Protein AF-R6N9U7-F1 (afdb_monomer_lite)

Foldseek 3Di:
DVVVLVVVLVVQLVVQLVVQLVVCVVVVRNNVRSVVSSVVSNVVSVVVCVVPVDD

Sequence (55 aa):
MKKFRTAVSVIIMVIAGIVGFFVGASVNEAMTGAVLFSMISGIACIIYTIDNFEK

pLDDT: mean 85.19, std 9.72, range [54.34, 93.19]

Radius of gyration: 13.0 Å; chains: 1; bounding box: 30×14×36 Å

Structure (mmCIF, N/CA/C/O backbone):
data_AF-R6N9U7-F1
#
_entry.id   AF-R6N9U7-F1
#
loop_
_atom_site.group_PDB
_atom_site.id
_atom_site.type_symbol
_atom_site.label_atom_id
_atom_site.label_alt_id
_atom_site.label_comp_id
_atom_site.label_asym_id
_atom_site.label_entity_id
_atom_site.label_seq_id
_atom_site.pdbx_PDB_ins_code
_atom_site.Cartn_x
_atom_site.Cartn_y
_atom_site.Cartn_z
_atom_site.occupancy
_atom_site.B_iso_or_equiv
_atom_site.auth_seq_id
_atom_site.auth_comp_id
_atom_site.auth_asym_id
_atom_site.auth_atom_id
_atom_site.pdbx_PDB_model_num
ATOM 1 N N . MET A 1 1 ? -8.794 -7.578 19.027 1.00 55.06 1 MET A N 1
ATOM 2 C CA . MET A 1 1 ? -8.002 -8.213 17.947 1.00 55.06 1 MET A CA 1
ATOM 3 C C . MET A 1 1 ? -7.461 -7.183 16.933 1.00 55.06 1 MET A C 1
ATOM 5 O O . MET A 1 1 ? -7.606 -7.356 15.734 1.00 55.06 1 MET A O 1
ATOM 9 N N . LYS A 1 2 ? -6.811 -6.093 17.381 1.00 58.72 2 LYS A N 1
ATOM 10 C CA . LYS A 1 2 ? -6.393 -4.990 16.479 1.00 58.72 2 LYS A CA 1
ATOM 11 C C . LYS A 1 2 ? -5.039 -5.239 15.791 1.00 58.72 2 LYS A C 1
ATOM 13 O O . LYS A 1 2 ? -4.872 -4.906 14.626 1.00 58.72 2 LYS A O 1
ATOM 18 N N . LYS A 1 3 ? -4.110 -5.916 16.480 1.00 60.22 3 LYS A N 1
ATOM 19 C CA . LYS A 1 3 ? -2.749 -6.197 15.980 1.00 60.22 3 LYS A CA 1
ATOM 20 C C . LYS A 1 3 ? -2.728 -7.095 14.734 1.00 60.22 3 LYS A C 1
ATOM 22 O O . LYS A 1 3 ? -1.873 -6.911 13.878 1.00 60.22 3 LYS A O 1
ATOM 27 N N . PHE A 1 4 ? -3.681 -8.027 14.615 1.00 72.12 4 PHE A N 1
ATOM 28 C CA . PHE A 1 4 ? -3.785 -8.929 13.459 1.00 72.12 4 PHE A CA 1
ATOM 29 C C . PHE A 1 4 ? -4.164 -8.169 12.181 1.00 72.12 4 PHE A C 1
ATOM 31 O O . PHE A 1 4 ? -3.555 -8.388 11.142 1.00 72.12 4 PHE A O 1
ATOM 38 N N . ARG A 1 5 ? -5.091 -7.202 12.269 1.00 73.56 5 ARG A N 1
ATOM 39 C CA . ARG A 1 5 ? -5.461 -6.337 11.133 1.00 73.56 5 ARG A CA 1
ATOM 40 C C . ARG A 1 5 ? -4.299 -5.453 10.683 1.00 73.56 5 ARG A C 1
ATOM 42 O O . ARG A 1 5 ? -4.087 -5.305 9.485 1.00 73.56 5 ARG A O 1
ATOM 49 N N . THR A 1 6 ? -3.507 -4.928 11.619 1.00 79.31 6 THR A N 1
ATOM 50 C CA . THR A 1 6 ? -2.297 -4.157 11.286 1.00 79.31 6 THR A CA 1
ATOM 51 C C . THR A 1 6 ? -1.223 -5.030 10.638 1.00 79.31 6 THR A C 1
ATOM 53 O O . THR A 1 6 ? -0.630 -4.622 9.649 1.00 79.31 6 THR A O 1
ATOM 56 N N . ALA A 1 7 ? -0.994 -6.245 11.144 1.00 83.44 7 ALA A N 1
ATOM 57 C CA . ALA A 1 7 ? -0.031 -7.164 10.540 1.00 83.44 7 ALA A CA 1
ATOM 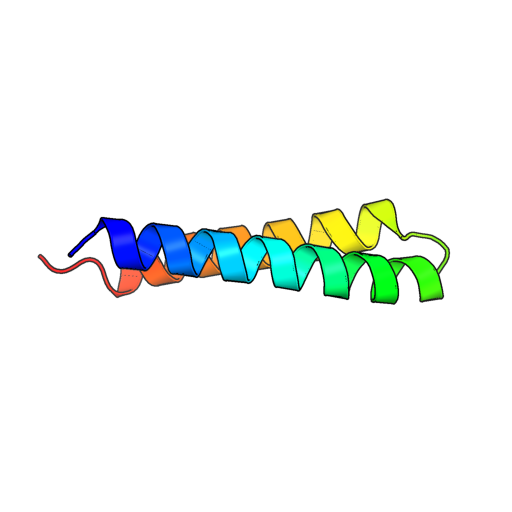58 C C . ALA A 1 7 ? -0.442 -7.547 9.111 1.00 83.44 7 ALA A C 1
ATOM 60 O O . ALA A 1 7 ? 0.377 -7.467 8.200 1.00 83.44 7 ALA A O 1
ATOM 61 N N . VAL A 1 8 ? -1.721 -7.879 8.904 1.00 84.69 8 VAL A N 1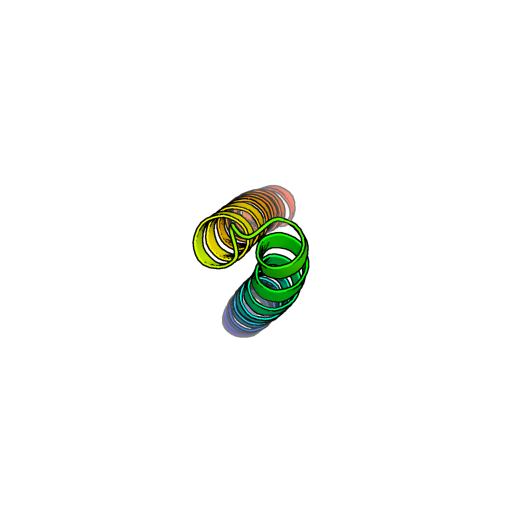
ATOM 62 C CA . VAL A 1 8 ? -2.260 -8.175 7.571 1.00 84.69 8 VAL A CA 1
ATOM 63 C C . VAL A 1 8 ? -2.081 -6.971 6.648 1.00 84.69 8 VAL A C 1
ATOM 65 O O . VAL A 1 8 ? -1.494 -7.147 5.592 1.00 84.69 8 VAL A O 1
ATOM 68 N N . SER A 1 9 ? -2.471 -5.761 7.071 1.00 84.56 9 SER A N 1
ATOM 69 C CA . SER A 1 9 ? -2.284 -4.497 6.331 1.00 84.56 9 SER A CA 1
ATOM 70 C C . SER A 1 9 ? -0.855 -4.288 5.817 1.00 84.56 9 SER A C 1
ATOM 72 O O . SER A 1 9 ? -0.644 -4.003 4.636 1.00 84.56 9 SER A O 1
ATOM 74 N N . VAL A 1 10 ? 0.131 -4.468 6.697 1.00 87.00 10 VAL A N 1
ATOM 75 C CA . VAL A 1 10 ? 1.545 -4.286 6.354 1.00 87.00 10 VAL A CA 1
ATOM 76 C C . VAL A 1 10 ? 1.997 -5.341 5.347 1.00 87.00 10 VAL A C 1
ATOM 78 O O . VAL A 1 10 ? 2.699 -5.010 4.395 1.00 87.00 10 VAL A O 1
ATOM 81 N N . ILE A 1 11 ? 1.551 -6.592 5.501 1.00 90.56 11 ILE A N 1
ATOM 82 C CA . ILE A 1 11 ? 1.859 -7.668 4.550 1.00 90.56 11 ILE A CA 1
ATOM 83 C C . ILE A 1 11 ? 1.321 -7.324 3.153 1.00 90.56 11 ILE A C 1
ATOM 85 O O . ILE A 1 11 ? 2.059 -7.459 2.179 1.00 90.56 11 ILE A O 1
ATOM 89 N N . ILE A 1 12 ? 0.083 -6.823 3.040 1.00 89.94 12 ILE A N 1
ATOM 90 C CA . ILE A 1 12 ? -0.487 -6.431 1.735 1.00 89.94 12 ILE A CA 1
ATOM 91 C C . ILE A 1 12 ? 0.303 -5.280 1.104 1.00 89.94 12 ILE A C 1
ATOM 93 O O . ILE A 1 12 ? 0.586 -5.339 -0.089 1.00 89.94 12 ILE A O 1
ATOM 97 N N . MET A 1 13 ? 0.722 -4.279 1.893 1.00 90.44 13 MET A N 1
ATOM 98 C CA . MET A 1 13 ? 1.566 -3.180 1.398 1.00 90.44 13 MET A CA 1
ATOM 99 C C . MET A 1 13 ? 2.904 -3.681 0.847 1.00 90.44 13 MET A C 1
ATOM 101 O O . MET A 1 13 ? 3.317 -3.250 -0.226 1.00 90.44 13 MET A O 1
ATOM 105 N N . VAL A 1 14 ? 3.571 -4.602 1.548 1.00 91.25 14 VAL A N 1
ATOM 106 C CA . VAL A 1 14 ? 4.855 -5.159 1.094 1.00 91.25 14 VAL A CA 1
ATOM 107 C C . VAL A 1 14 ? 4.673 -5.960 -0.196 1.00 91.25 14 VAL A C 1
ATOM 109 O O . VAL A 1 14 ? 5.434 -5.766 -1.142 1.00 91.25 14 VAL A O 1
ATOM 112 N N . ILE A 1 15 ? 3.641 -6.807 -0.279 1.00 93.00 15 ILE A N 1
ATOM 113 C CA . ILE A 1 15 ? 3.348 -7.588 -1.490 1.00 93.00 15 ILE A CA 1
ATOM 114 C C . ILE A 1 15 ? 3.024 -6.656 -2.665 1.00 93.00 15 ILE A C 1
ATOM 116 O O . ILE A 1 15 ? 3.575 -6.829 -3.751 1.00 93.00 15 ILE A O 1
ATOM 120 N N . ALA A 1 16 ? 2.182 -5.642 -2.452 1.00 91.44 16 ALA A N 1
ATOM 121 C CA . ALA A 1 16 ? 1.831 -4.665 -3.478 1.00 91.44 16 ALA A CA 1
ATOM 122 C C . ALA A 1 16 ? 3.054 -3.874 -3.964 1.00 91.44 16 ALA A C 1
ATOM 124 O O . ALA A 1 16 ? 3.190 -3.650 -5.163 1.00 91.44 16 ALA A O 1
ATOM 125 N N . GLY A 1 17 ? 3.971 -3.506 -3.065 1.00 90.38 17 GLY A N 1
ATOM 126 C CA . GLY A 1 17 ? 5.228 -2.851 -3.422 1.00 90.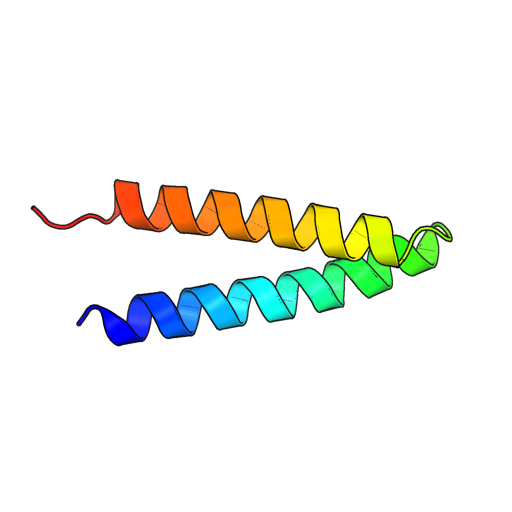38 17 GLY A CA 1
ATOM 127 C C . GLY A 1 17 ? 6.134 -3.728 -4.289 1.00 90.38 17 GLY A C 1
ATOM 128 O O . GLY A 1 17 ? 6.665 -3.248 -5.286 1.00 90.38 17 GLY A O 1
ATOM 129 N N . ILE A 1 18 ? 6.261 -5.022 -3.970 1.00 92.69 18 ILE A N 1
ATOM 130 C CA . ILE A 1 18 ? 7.042 -5.980 -4.775 1.00 92.69 18 ILE A CA 1
ATOM 131 C C . ILE A 1 18 ? 6.406 -6.150 -6.161 1.00 92.69 18 ILE A C 1
ATOM 133 O O . ILE A 1 18 ? 7.098 -6.040 -7.172 1.00 92.69 18 ILE A O 1
ATOM 137 N N . VAL A 1 19 ? 5.087 -6.356 -6.234 1.00 93.06 19 VAL A N 1
ATOM 138 C CA . VAL A 1 19 ? 4.372 -6.472 -7.517 1.00 93.06 19 VAL A CA 1
ATOM 139 C C . VAL A 1 19 ? 4.511 -5.183 -8.330 1.00 93.06 19 VAL A C 1
ATOM 141 O O . VAL A 1 19 ? 4.865 -5.233 -9.506 1.00 93.06 19 VAL A O 1
ATOM 144 N N . GLY A 1 20 ? 4.311 -4.025 -7.701 1.00 90.81 20 GLY A N 1
ATOM 145 C CA . GLY A 1 20 ? 4.458 -2.718 -8.334 1.00 90.81 20 GLY A CA 1
ATOM 146 C C . GLY A 1 20 ? 5.875 -2.433 -8.816 1.00 90.81 20 GLY A C 1
ATOM 147 O O . GLY A 1 20 ? 6.039 -1.794 -9.849 1.00 90.81 20 GLY A O 1
ATOM 148 N N . PHE A 1 21 ? 6.895 -2.948 -8.128 1.00 89.75 2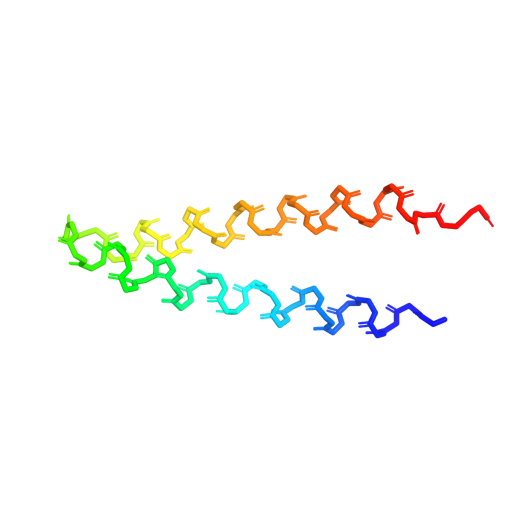1 PHE A N 1
ATOM 149 C CA . PHE A 1 21 ? 8.285 -2.844 -8.562 1.00 89.75 21 PHE A CA 1
ATOM 150 C C . PHE A 1 21 ? 8.540 -3.642 -9.843 1.00 89.75 21 PHE A C 1
ATOM 152 O O . PHE A 1 21 ? 9.126 -3.113 -10.782 1.00 89.75 21 PHE A O 1
ATOM 159 N N . PHE A 1 22 ? 8.056 -4.885 -9.920 1.00 91.25 22 PHE A N 1
ATOM 160 C CA . PHE A 1 22 ? 8.190 -5.712 -11.125 1.00 91.25 22 PHE A CA 1
ATOM 161 C C . PHE A 1 22 ? 7.394 -5.148 -12.307 1.00 91.25 22 PHE A C 1
ATOM 163 O O . PHE A 1 22 ? 7.905 -5.081 -13.425 1.00 91.25 22 PHE A O 1
ATOM 170 N N . VAL A 1 23 ? 6.164 -4.689 -12.058 1.00 91.25 23 VAL A N 1
ATOM 171 C CA . VAL A 1 23 ? 5.336 -4.034 -13.080 1.00 91.25 23 VAL A CA 1
ATOM 172 C C . VAL A 1 23 ? 5.978 -2.718 -13.525 1.00 91.25 23 VAL A C 1
ATOM 174 O O . VAL A 1 23 ? 6.107 -2.477 -14.721 1.00 91.25 23 VAL A O 1
ATOM 177 N N . GLY A 1 24 ? 6.464 -1.895 -12.598 1.00 90.25 24 GLY A N 1
ATOM 178 C CA . GLY A 1 24 ? 7.180 -0.660 -12.915 1.00 90.25 24 GLY A CA 1
ATOM 179 C C . GLY A 1 24 ? 8.469 -0.913 -13.698 1.00 90.25 24 GLY A C 1
ATOM 180 O O . GLY A 1 24 ? 8.763 -0.198 -14.650 1.00 90.25 24 GLY A O 1
ATOM 181 N N . ALA A 1 25 ? 9.218 -1.966 -13.362 1.00 91.44 25 ALA A N 1
ATOM 182 C CA . ALA A 1 25 ? 10.443 -2.331 -14.068 1.00 91.44 25 ALA A CA 1
ATOM 183 C C . ALA A 1 25 ? 10.180 -2.692 -15.536 1.00 91.44 25 ALA A C 1
ATOM 185 O O . ALA A 1 25 ? 11.001 -2.371 -16.393 1.00 91.44 25 ALA A O 1
ATOM 186 N N . SER A 1 26 ? 9.016 -3.277 -15.847 1.00 89.12 26 SER A N 1
ATOM 187 C CA . SER A 1 26 ? 8.619 -3.566 -17.233 1.00 89.12 26 SER A CA 1
ATOM 188 C C . SER A 1 26 ? 8.441 -2.312 -18.101 1.00 89.12 26 SER A C 1
ATOM 190 O O . SER A 1 26 ? 8.558 -2.392 -19.321 1.00 89.12 26 SER A O 1
ATOM 192 N N . VAL A 1 27 ? 8.217 -1.150 -17.478 1.00 90.75 27 VAL A N 1
ATOM 193 C CA . VAL A 1 27 ? 8.063 0.155 -18.142 1.00 90.75 27 VAL A CA 1
ATOM 194 C C . VAL A 1 27 ? 9.224 1.114 -17.838 1.00 90.75 27 VAL A C 1
ATOM 196 O O . VAL A 1 27 ? 9.068 2.320 -17.991 1.00 90.75 27 VAL A O 1
ATOM 199 N N . ASN A 1 28 ? 10.382 0.594 -17.401 1.00 88.31 28 ASN A N 1
ATOM 200 C CA . ASN A 1 28 ? 11.570 1.356 -16.965 1.00 88.31 28 ASN A CA 1
ATOM 201 C C . ASN A 1 28 ? 11.355 2.263 -15.728 1.00 88.31 28 ASN A C 1
ATOM 203 O O . ASN A 1 28 ? 12.280 2.913 -15.259 1.00 88.31 28 ASN A O 1
ATOM 207 N N . GLU A 1 29 ? 10.175 2.240 -15.117 1.00 89.94 29 GLU A N 1
ATOM 208 C CA . GLU A 1 29 ? 9.782 3.102 -13.999 1.00 89.94 29 GLU A CA 1
ATOM 209 C C . GLU A 1 29 ? 9.529 2.269 -12.729 1.00 89.94 29 GLU A C 1
ATOM 211 O O . GLU A 1 29 ? 8.468 2.329 -12.104 1.00 89.94 29 GLU A O 1
ATOM 216 N N . ALA A 1 30 ? 10.509 1.442 -12.344 1.00 84.75 30 ALA A N 1
ATOM 217 C CA . ALA A 1 30 ? 10.395 0.469 -11.247 1.00 84.75 30 ALA A CA 1
ATOM 218 C C . ALA A 1 30 ? 10.043 1.104 -9.893 1.00 84.75 30 ALA A C 1
ATOM 220 O O . ALA A 1 30 ? 9.157 0.628 -9.181 1.00 84.75 30 ALA A O 1
ATOM 221 N N . MET A 1 31 ? 10.711 2.207 -9.548 1.00 89.38 31 MET A N 1
ATOM 222 C CA . MET A 1 31 ? 10.476 2.915 -8.290 1.00 89.38 31 MET A CA 1
ATOM 223 C C . MET A 1 31 ? 9.097 3.583 -8.276 1.00 89.38 31 MET A C 1
ATOM 225 O O . MET A 1 31 ? 8.355 3.438 -7.306 1.00 89.38 31 MET A O 1
ATOM 229 N N . THR A 1 32 ? 8.719 4.241 -9.373 1.00 90.94 32 THR A N 1
ATOM 230 C CA . THR A 1 32 ? 7.400 4.862 -9.543 1.00 90.94 32 THR A CA 1
ATOM 231 C C . THR A 1 32 ? 6.283 3.818 -9.449 1.00 90.94 32 THR A C 1
ATOM 233 O O . THR A 1 32 ? 5.315 4.021 -8.718 1.00 90.94 32 THR A O 1
ATOM 236 N N . GLY A 1 33 ? 6.437 2.662 -10.104 1.00 87.44 33 GLY A N 1
ATOM 237 C CA . GLY A 1 33 ? 5.481 1.556 -10.028 1.00 87.44 33 GLY A CA 1
ATOM 238 C C . GLY A 1 33 ? 5.320 1.002 -8.609 1.00 87.44 33 GLY A C 1
ATOM 239 O O . GLY A 1 33 ? 4.196 0.839 -8.134 1.00 87.44 33 GLY A O 1
ATOM 240 N N . ALA A 1 34 ? 6.424 0.785 -7.887 1.00 90.19 34 ALA A N 1
ATOM 241 C CA . ALA A 1 34 ? 6.388 0.312 -6.502 1.00 90.19 34 ALA A CA 1
ATOM 242 C C . ALA A 1 34 ? 5.663 1.291 -5.564 1.00 90.19 34 ALA A C 1
ATOM 244 O O . ALA A 1 34 ? 4.857 0.876 -4.725 1.00 90.19 34 ALA A O 1
ATOM 245 N N . VAL A 1 35 ? 5.927 2.594 -5.716 1.00 92.06 35 VAL A N 1
ATOM 246 C CA . VAL A 1 35 ? 5.316 3.657 -4.906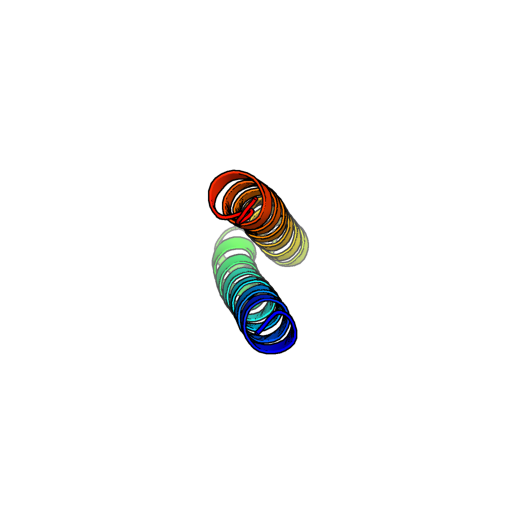 1.00 92.06 35 VAL A CA 1
ATOM 247 C C . VAL A 1 35 ? 3.823 3.782 -5.201 1.00 92.06 35 VAL A C 1
ATOM 249 O O . VAL A 1 35 ? 3.029 3.811 -4.262 1.00 92.06 35 VAL A O 1
ATOM 252 N N . LEU A 1 36 ? 3.423 3.794 -6.477 1.00 90.56 36 LEU A N 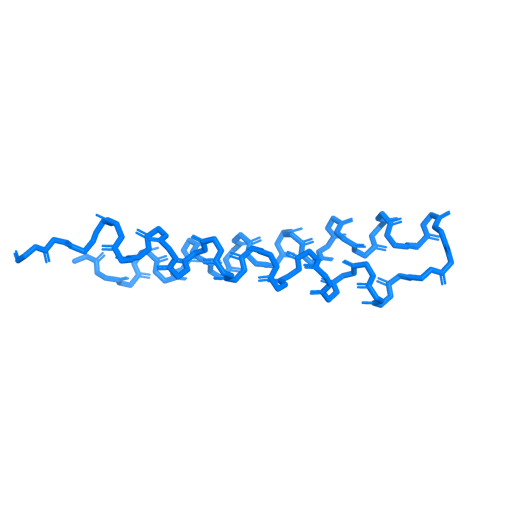1
ATOM 253 C CA . LEU A 1 36 ? 2.016 3.883 -6.879 1.00 90.56 36 LEU A CA 1
ATOM 254 C C . LEU A 1 36 ? 1.197 2.717 -6.312 1.00 90.56 36 LEU A C 1
ATOM 256 O O . LEU A 1 36 ? 0.175 2.941 -5.663 1.00 90.56 36 LEU A O 1
ATOM 260 N N . PHE A 1 37 ? 1.671 1.479 -6.477 1.00 88.62 37 PHE A N 1
ATOM 261 C CA . PHE A 1 37 ? 0.984 0.301 -5.939 1.00 88.62 37 PHE A CA 1
ATOM 262 C C . PHE A 1 37 ? 0.964 0.275 -4.405 1.00 88.62 37 PHE A C 1
ATOM 264 O O . PHE A 1 37 ? -0.061 -0.074 -3.814 1.00 88.62 37 PHE A O 1
ATOM 271 N N . SER A 1 38 ? 2.049 0.696 -3.746 1.00 88.69 38 SER A N 1
ATOM 272 C CA . SER A 1 38 ? 2.090 0.809 -2.280 1.00 88.69 38 SER A CA 1
ATOM 273 C C . SER A 1 38 ? 1.102 1.855 -1.761 1.00 88.69 38 SER A C 1
ATOM 275 O O . SER A 1 38 ? 0.436 1.626 -0.752 1.00 88.69 38 SER A O 1
ATOM 277 N N . MET A 1 39 ? 0.964 2.986 -2.459 1.00 93.19 39 MET A N 1
ATOM 278 C CA . MET A 1 39 ? 0.035 4.056 -2.097 1.00 93.19 39 MET A CA 1
ATOM 279 C C . MET A 1 39 ? -1.422 3.615 -2.276 1.00 93.19 39 MET A C 1
ATOM 281 O O . MET A 1 39 ? -2.231 3.812 -1.371 1.00 93.19 39 MET A O 1
ATOM 285 N N . ILE A 1 40 ? -1.748 2.944 -3.386 1.00 92.38 40 ILE A N 1
ATOM 286 C CA . ILE A 1 40 ? -3.085 2.379 -3.632 1.00 92.38 40 ILE A CA 1
ATOM 287 C C . ILE A 1 40 ? -3.436 1.346 -2.554 1.00 92.38 40 ILE A C 1
ATOM 289 O O . ILE A 1 40 ? -4.512 1.417 -1.959 1.00 92.38 40 ILE A O 1
ATOM 293 N N . SER A 1 41 ? -2.515 0.425 -2.245 1.00 91.38 41 SER A N 1
ATOM 294 C CA . SER A 1 41 ? -2.710 -0.570 -1.183 1.00 91.38 41 SER A CA 1
ATOM 295 C C . SER A 1 41 ? -2.858 0.075 0.199 1.00 91.38 41 SER A C 1
ATOM 297 O O . SER A 1 41 ? -3.661 -0.391 1.008 1.00 91.38 41 SER A O 1
ATOM 299 N N . GLY A 1 42 ? -2.108 1.143 0.483 1.00 89.19 42 GLY A N 1
ATOM 300 C CA . GLY A 1 42 ? -2.215 1.902 1.728 1.00 89.19 42 GLY A CA 1
ATOM 301 C C . GLY A 1 42 ? -3.589 2.554 1.884 1.00 89.19 42 GLY A C 1
ATOM 302 O O . GLY A 1 42 ? -4.238 2.380 2.914 1.00 89.19 42 GLY A O 1
ATOM 303 N N . ILE A 1 43 ? -4.079 3.226 0.837 1.00 92.38 43 ILE A N 1
ATOM 304 C CA . ILE A 1 43 ? -5.412 3.848 0.821 1.00 92.38 43 ILE A CA 1
ATOM 305 C C . ILE A 1 43 ? -6.505 2.785 0.974 1.00 92.38 43 ILE A C 1
ATOM 307 O O . ILE A 1 43 ? -7.391 2.937 1.815 1.00 92.38 43 ILE A O 1
ATOM 311 N N . ALA A 1 44 ? -6.416 1.676 0.234 1.00 88.62 44 ALA A N 1
ATOM 312 C CA . ALA A 1 44 ? -7.355 0.563 0.354 1.00 88.62 44 ALA A CA 1
ATOM 313 C C . ALA A 1 44 ? -7.399 0.007 1.784 1.00 88.62 44 ALA A C 1
ATOM 315 O O . ALA A 1 44 ? -8.473 -0.288 2.307 1.00 88.62 44 ALA A O 1
ATOM 316 N N . CYS A 1 45 ? -6.249 -0.075 2.458 1.00 87.50 45 CYS A N 1
ATOM 317 C CA . CYS A 1 45 ? -6.215 -0.547 3.831 1.00 87.50 45 CYS A CA 1
ATOM 318 C C . CYS A 1 45 ? -6.808 0.454 4.837 1.00 87.50 45 CYS A C 1
ATOM 320 O O . CYS A 1 45 ? -7.405 0.036 5.835 1.00 87.50 45 CYS A O 1
ATOM 322 N N . ILE A 1 46 ? -6.681 1.760 4.588 1.00 88.81 46 ILE A N 1
ATOM 323 C CA . ILE A 1 46 ? -7.347 2.798 5.387 1.00 88.81 46 ILE A CA 1
ATOM 324 C C . ILE A 1 46 ? -8.866 2.668 5.232 1.00 88.81 46 ILE A C 1
ATOM 326 O O . ILE A 1 46 ? -9.569 2.599 6.238 1.00 88.81 46 ILE A O 1
ATOM 330 N N . ILE A 1 47 ? -9.365 2.543 3.997 1.00 88.69 47 ILE A N 1
ATOM 331 C CA . ILE A 1 47 ? -10.797 2.355 3.713 1.00 88.69 47 ILE A CA 1
ATOM 332 C C . ILE A 1 47 ? -11.307 1.075 4.376 1.00 88.69 47 ILE A C 1
ATOM 334 O O . ILE A 1 47 ? -12.294 1.123 5.098 1.00 88.69 47 ILE A O 1
ATOM 338 N N . TYR A 1 48 ? -10.597 -0.047 4.224 1.00 84.06 48 TYR A N 1
ATOM 339 C CA . TYR A 1 48 ? -10.938 -1.306 4.891 1.00 84.06 48 TYR A CA 1
ATOM 340 C C . TYR A 1 48 ? -10.992 -1.155 6.415 1.00 84.06 48 TYR A C 1
ATOM 342 O O . TYR A 1 48 ? -11.834 -1.752 7.088 1.00 84.06 48 TYR A O 1
ATOM 350 N N . THR A 1 49 ? -10.093 -0.343 6.975 1.00 82.12 49 THR A N 1
ATOM 351 C CA . THR A 1 49 ? -10.073 -0.064 8.410 1.00 82.12 49 THR A CA 1
ATOM 352 C C . THR A 1 49 ? -11.299 0.720 8.855 1.00 82.12 49 THR A C 1
ATOM 354 O O . THR A 1 49 ? -11.883 0.344 9.867 1.00 82.12 49 THR A O 1
ATOM 357 N N . ILE A 1 50 ? -11.690 1.746 8.095 1.00 85.50 50 ILE A N 1
ATOM 358 C CA . ILE A 1 50 ? -12.863 2.597 8.347 1.00 85.50 50 ILE A CA 1
ATOM 359 C C . ILE A 1 50 ? -14.167 1.812 8.168 1.00 85.50 50 ILE A C 1
ATOM 361 O O . ILE A 1 50 ? -15.042 1.878 9.023 1.00 85.50 50 ILE A O 1
ATOM 365 N N . ASP A 1 51 ? -14.283 1.050 7.084 1.00 82.88 51 ASP A N 1
ATOM 366 C CA . ASP A 1 51 ? -15.473 0.264 6.745 1.00 82.88 51 ASP A CA 1
ATOM 367 C C . ASP A 1 51 ? -15.728 -0.853 7.766 1.00 82.88 51 ASP A C 1
ATOM 369 O O . ASP A 1 51 ? -16.841 -1.048 8.242 1.00 82.88 51 ASP A O 1
ATOM 373 N N . ASN A 1 52 ? -14.657 -1.520 8.202 1.00 78.25 52 ASN A N 1
ATOM 374 C CA . ASN A 1 52 ? -14.716 -2.571 9.217 1.00 78.25 52 ASN A CA 1
ATOM 375 C C . ASN A 1 52 ? -14.363 -2.016 10.607 1.00 78.25 52 ASN A C 1
ATOM 377 O O . ASN A 1 52 ? -13.816 -2.733 11.453 1.00 78.25 52 ASN A O 1
ATOM 381 N N . PHE A 1 53 ? -14.568 -0.718 10.838 1.00 73.94 53 PHE A N 1
ATOM 382 C CA . PHE A 1 53 ? -14.441 -0.131 12.164 1.00 73.94 53 PHE A CA 1
ATOM 383 C C . PHE A 1 53 ? -15.660 -0.573 12.980 1.00 73.94 53 PHE A C 1
ATOM 385 O O . PHE A 1 53 ? -16.728 0.033 12.908 1.00 73.94 53 PHE A O 1
ATOM 392 N N . GLU A 1 54 ? -15.512 -1.685 13.706 1.00 65.31 54 GLU A N 1
ATOM 393 C CA . GLU A 1 54 ? -16.474 -2.097 14.732 1.00 65.31 54 GLU A CA 1
ATOM 394 C C . GLU A 1 54 ? -16.741 -0.901 15.661 1.00 65.31 54 GLU A C 1
ATOM 396 O O . GLU A 1 54 ? -15.790 -0.298 16.170 1.00 65.31 54 GLU A O 1
ATOM 401 N N . LYS A 1 55 ? -18.023 -0.545 15.826 1.00 54.34 55 LYS A N 1
ATOM 402 C CA . LYS A 1 55 ? -18.469 0.414 16.845 1.00 54.34 55 LYS A CA 1
ATOM 403 C C . LYS A 1 55 ? -18.106 -0.088 18.239 1.00 54.34 55 LYS A C 1
ATOM 405 O O . LYS A 1 55 ? -18.336 -1.290 18.494 1.00 54.34 55 LYS A O 1
#

Secondary structure (DSSP, 8-state):
-HHHHHHHHHHHHHHHHHHHHHHHHHTT-HHHHHHHHHHHHHHHHHHHHHHT---